Protein AF-A0AAW7V3B0-F1 (afdb_monomer_lite)

Radius of gyration: 16.4 Å; chains: 1; bounding box: 40×28×58 Å

Foldseek 3Di:
DDPPPDVVVVVVVVVLVVVVVVLVVCLVCLVVVHDDDPVCCVVCVVVLVCVVVVPDLVVSLVVLCVSRVVDDSVRSNVSSVSSNVSSVVVVVVVVVVVD

Organism: Escherichia coli (NCBI:txid562)

Secondary structure (DSSP, 8-state):
------HHHHHHHHHHHHHHHHHHHHHHHHHTTPPPPTTTHHHHHHHHHHHHTT--HHHHHHHHHHH-TTS-HHHHHHHHHHHHHHHHHHHHHHHHH--

pLDDT: mean 75.99, std 12.66, range [41.88, 91.0]

Sequence (99 aa):
QNNMLPLSFAEAIDADIQAQQQLDDALDILMNGGALNGTLEPVLAPLFRRVENGVNPSELLGELAELYPQMNTDDLQERLARILFVTNIRGRLHERDNG

Structure (mmCIF, N/CA/C/O backbone):
data_AF-A0AAW7V3B0-F1
#
_entry.id   AF-A0AAW7V3B0-F1
#
loop_
_atom_site.group_PDB
_atom_site.id
_atom_site.type_symbol
_atom_site.label_atom_id
_atom_site.label_alt_id
_atom_site.label_comp_id
_atom_site.label_asym_id
_atom_site.label_entity_id
_atom_site.label_seq_id
_atom_site.pdbx_PDB_ins_code
_atom_site.Cartn_x
_atom_site.Cartn_y
_atom_site.Cartn_z
_atom_site.occupancy
_atom_site.B_iso_or_equiv
_atom_site.auth_seq_id
_atom_site.auth_comp_id
_atom_site.auth_asym_id
_atom_site.auth_atom_id
_atom_site.pdbx_PDB_model_num
ATOM 1 N N . GLN A 1 1 ? -22.544 3.721 37.038 1.00 41.88 1 GLN A N 1
ATOM 2 C CA . GLN A 1 1 ? -22.792 3.172 35.689 1.00 41.88 1 GLN A CA 1
ATOM 3 C C . GLN A 1 1 ? -21.430 2.900 35.069 1.00 41.88 1 GLN A C 1
ATOM 5 O O . GLN A 1 1 ? -20.655 3.833 34.925 1.00 41.88 1 GLN A O 1
ATOM 10 N N . ASN A 1 2 ? -21.085 1.627 34.858 1.00 42.88 2 ASN A N 1
ATOM 11 C CA . ASN A 1 2 ? -19.804 1.221 34.275 1.00 42.88 2 ASN A CA 1
ATOM 12 C C . ASN A 1 2 ? -19.853 1.478 32.764 1.00 42.88 2 ASN A C 1
ATOM 14 O O . ASN A 1 2 ? -20.467 0.702 32.037 1.00 42.88 2 ASN A O 1
ATOM 18 N N . ASN A 1 3 ? -19.234 2.567 32.302 1.00 47.94 3 ASN A N 1
ATOM 19 C CA . ASN A 1 3 ? -18.977 2.807 30.882 1.00 47.94 3 ASN A CA 1
ATOM 20 C C . ASN A 1 3 ? -17.882 1.839 30.407 1.00 47.94 3 ASN A C 1
ATOM 22 O O . ASN A 1 3 ? -16.714 2.200 30.296 1.00 47.94 3 ASN A O 1
ATOM 26 N N . MET A 1 4 ? -18.257 0.584 30.163 1.00 55.03 4 MET A N 1
ATOM 27 C CA . MET A 1 4 ? -17.439 -0.341 29.387 1.00 55.03 4 MET A CA 1
ATOM 28 C C . MET A 1 4 ? -17.518 0.118 27.931 1.00 55.03 4 MET A C 1
ATOM 30 O O . MET A 1 4 ? -18.467 -0.212 27.221 1.00 55.03 4 MET A O 1
ATOM 34 N N . LEU A 1 5 ? -16.555 0.937 27.502 1.00 59.22 5 LEU A N 1
ATOM 35 C CA . LEU A 1 5 ? -16.274 1.082 26.075 1.00 59.22 5 LEU A CA 1
ATOM 36 C C . LEU A 1 5 ? -16.045 -0.339 25.524 1.00 59.22 5 LEU A C 1
ATOM 38 O O . LEU A 1 5 ? -15.311 -1.106 26.155 1.00 59.22 5 LEU A O 1
ATOM 42 N N . PRO A 1 6 ? -16.713 -0.744 24.433 1.00 58.16 6 PRO A N 1
ATOM 43 C CA . PRO A 1 6 ? -16.633 -2.118 23.960 1.00 58.16 6 PRO A CA 1
ATOM 44 C C . PRO A 1 6 ? -15.190 -2.430 23.550 1.00 58.16 6 PRO A C 1
ATOM 46 O O . PRO A 1 6 ? -14.635 -1.740 22.695 1.00 58.16 6 PRO A O 1
ATOM 49 N N . LEU A 1 7 ? -14.593 -3.479 24.135 1.00 56.84 7 LEU A N 1
ATOM 50 C CA . LEU A 1 7 ? -13.250 -3.966 23.774 1.00 56.84 7 LEU A CA 1
ATOM 51 C C . LEU A 1 7 ? -13.092 -4.165 22.255 1.00 56.84 7 LEU A C 1
ATOM 53 O O . LEU A 1 7 ? -12.016 -3.948 21.714 1.00 56.84 7 LEU A O 1
ATOM 57 N N . SER A 1 8 ? -14.184 -4.493 21.560 1.00 56.81 8 SER A N 1
ATOM 58 C CA . SER A 1 8 ? -14.240 -4.668 20.106 1.00 56.81 8 SER A CA 1
ATOM 59 C C . SER A 1 8 ? -13.826 -3.426 19.311 1.00 56.81 8 SER A C 1
ATOM 61 O O . SER A 1 8 ? -13.341 -3.554 18.194 1.00 56.81 8 SER A O 1
ATOM 63 N N . PHE A 1 9 ? -14.011 -2.224 19.864 1.00 58.72 9 PHE A N 1
ATOM 64 C CA . PHE A 1 9 ? -13.600 -0.982 19.207 1.00 58.72 9 PHE A CA 1
ATOM 65 C C . PHE A 1 9 ? -12.100 -0.720 19.386 1.00 58.72 9 PHE A C 1
ATOM 67 O O . PHE A 1 9 ? -11.453 -0.219 18.475 1.00 58.72 9 PHE A O 1
ATOM 74 N N . ALA A 1 10 ? -11.535 -1.107 20.534 1.00 61.59 10 ALA A N 1
ATOM 75 C CA . ALA A 1 10 ? -10.100 -0.989 20.784 1.00 61.59 10 ALA A CA 1
ATOM 76 C C . ALA A 1 10 ? -9.290 -1.967 19.916 1.00 61.59 10 ALA A C 1
ATOM 78 O O . ALA A 1 10 ? -8.268 -1.580 19.366 1.00 61.59 10 ALA A O 1
ATOM 79 N N . GLU A 1 11 ? -9.771 -3.200 19.737 1.00 59.31 11 GLU A N 1
ATOM 80 C CA . GLU A 1 11 ? -9.082 -4.224 18.937 1.00 59.31 11 GLU A CA 1
ATOM 81 C C . GLU A 1 11 ? -9.094 -3.907 17.430 1.00 59.31 11 GLU A C 1
ATOM 83 O O . GLU A 1 11 ? -8.093 -4.095 16.744 1.00 59.31 11 GLU A O 1
ATOM 88 N N . ALA A 1 12 ? -10.201 -3.359 16.916 1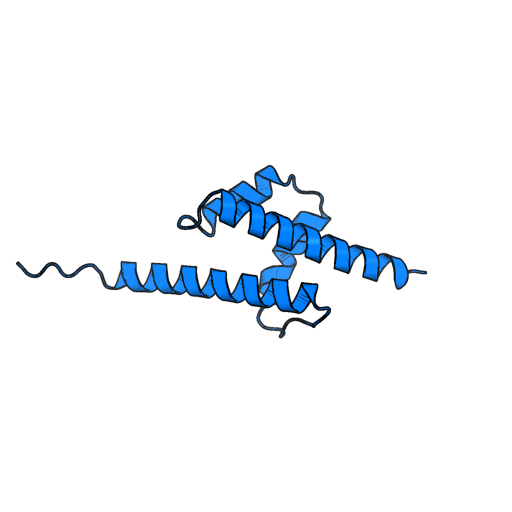.00 62.84 12 ALA A N 1
ATOM 89 C CA . ALA A 1 12 ? -10.307 -2.956 15.513 1.00 62.84 12 ALA A CA 1
ATOM 90 C C . ALA A 1 12 ? -9.386 -1.774 15.165 1.00 62.84 12 ALA A C 1
ATOM 92 O O . ALA A 1 12 ? -8.791 -1.756 14.091 1.00 62.84 12 ALA A O 1
ATOM 93 N N . ILE A 1 13 ? -9.245 -0.810 16.080 1.00 65.44 13 ILE A N 1
ATOM 94 C CA . ILE A 1 13 ? -8.317 0.315 15.913 1.00 65.44 13 ILE A CA 1
ATOM 95 C C . ILE A 1 13 ? -6.867 -0.177 15.953 1.00 65.44 13 ILE A C 1
ATOM 97 O O . ILE A 1 13 ? -6.057 0.254 15.138 1.00 65.44 13 ILE A O 1
ATOM 101 N N . ASP A 1 14 ? -6.539 -1.094 16.865 1.00 69.62 14 ASP A N 1
ATOM 102 C CA . ASP A 1 14 ? -5.182 -1.636 16.980 1.00 69.62 14 ASP A CA 1
ATOM 103 C C . ASP A 1 14 ? -4.781 -2.410 15.715 1.00 69.62 14 ASP A C 1
ATOM 105 O O . ASP A 1 14 ? -3.712 -2.176 15.157 1.00 69.62 14 ASP A O 1
ATOM 109 N N . ALA A 1 15 ? -5.681 -3.244 15.181 1.00 70.12 15 ALA A N 1
ATOM 110 C CA . ALA A 1 15 ? -5.456 -3.970 13.932 1.00 70.12 15 ALA A CA 1
ATOM 111 C C . ALA A 1 15 ? -5.249 -3.037 12.725 1.00 70.12 15 ALA A C 1
ATOM 113 O O . ALA A 1 15 ? -4.391 -3.314 11.884 1.00 70.12 15 ALA A O 1
ATOM 114 N N . ASP A 1 16 ? -5.994 -1.930 12.651 1.00 70.38 16 ASP A N 1
ATOM 115 C CA . ASP A 1 16 ? -5.833 -0.924 11.596 1.00 70.38 16 ASP A CA 1
ATOM 116 C C . ASP A 1 16 ? -4.464 -0.239 11.693 1.00 70.38 16 ASP A C 1
ATOM 118 O O . ASP A 1 16 ? -3.717 -0.202 10.716 1.00 70.38 16 ASP A O 1
ATOM 122 N N . ILE A 1 17 ? -4.071 0.198 12.895 1.00 75.69 17 ILE A N 1
ATOM 123 C CA . ILE A 1 17 ? -2.759 0.811 13.151 1.00 75.69 17 ILE A CA 1
ATOM 124 C C . ILE A 1 17 ? -1.626 -0.168 12.813 1.00 75.69 17 ILE A C 1
ATOM 126 O O . ILE A 1 17 ? -0.657 0.213 12.157 1.00 75.69 17 ILE A O 1
ATOM 130 N N . GLN A 1 18 ? -1.745 -1.440 13.202 1.00 78.31 18 GLN A N 1
ATOM 131 C CA . GLN A 1 18 ? -0.752 -2.463 12.869 1.00 78.31 18 GLN A CA 1
ATOM 132 C C . GLN A 1 18 ? -0.655 -2.693 11.354 1.00 78.31 18 GLN A C 1
ATOM 134 O O . GLN A 1 18 ? 0.449 -2.761 10.813 1.00 78.31 18 GLN A O 1
ATOM 139 N N . ALA A 1 19 ? -1.786 -2.756 10.647 1.00 77.81 19 ALA A N 1
ATOM 140 C CA . ALA A 1 19 ? -1.804 -2.885 9.191 1.00 77.81 19 ALA A CA 1
ATOM 141 C C . ALA A 1 19 ? -1.177 -1.664 8.500 1.00 77.81 19 ALA A C 1
ATOM 143 O O . ALA A 1 19 ? -0.475 -1.811 7.496 1.00 77.81 19 ALA A O 1
ATOM 144 N N . GLN A 1 20 ? -1.390 -0.463 9.047 1.00 77.25 20 GLN A N 1
ATOM 145 C CA . GLN A 1 20 ? -0.744 0.753 8.567 1.00 77.25 20 GLN A CA 1
ATOM 146 C C . GLN A 1 20 ? 0.776 0.695 8.750 1.00 77.25 20 GLN A C 1
ATOM 148 O O . GLN A 1 20 ? 1.493 0.993 7.798 1.00 77.25 20 GLN A O 1
ATOM 153 N N . GLN A 1 21 ? 1.267 0.303 9.929 1.00 82.31 21 GLN A N 1
ATOM 154 C CA . GLN A 1 21 ? 2.707 0.221 10.195 1.00 82.31 21 GLN A CA 1
ATOM 155 C C . GLN A 1 21 ? 3.388 -0.826 9.312 1.00 82.31 21 GLN A C 1
ATOM 157 O O . GLN A 1 21 ? 4.394 -0.533 8.674 1.00 82.31 21 GLN A O 1
ATOM 162 N N . GLN A 1 22 ? 2.789 -2.012 9.180 1.00 81.94 22 GLN A N 1
ATOM 163 C CA . GLN A 1 22 ? 3.331 -3.073 8.330 1.00 81.94 22 GLN A CA 1
ATOM 164 C C . GLN A 1 22 ? 3.425 -2.672 6.854 1.00 81.94 22 GLN A C 1
ATOM 166 O O . GLN A 1 22 ? 4.368 -3.071 6.168 1.00 81.94 22 GLN A O 1
ATOM 171 N N . LEU A 1 23 ? 2.463 -1.889 6.357 1.00 81.88 23 LEU A N 1
ATOM 172 C CA . LEU A 1 23 ? 2.516 -1.348 5.003 1.00 81.88 23 LEU A CA 1
ATOM 173 C C . LEU A 1 23 ? 3.662 -0.338 4.849 1.00 81.88 23 LEU A C 1
ATOM 175 O O . LEU A 1 23 ? 4.387 -0.404 3.857 1.00 81.88 23 LEU A O 1
ATOM 179 N N . ASP A 1 24 ? 3.855 0.564 5.811 1.00 83.88 24 ASP A N 1
ATOM 180 C CA . ASP A 1 24 ? 4.938 1.550 5.743 1.00 83.88 24 ASP A CA 1
ATOM 181 C C . ASP A 1 24 ? 6.323 0.900 5.831 1.00 83.88 24 ASP A C 1
ATOM 183 O O . ASP A 1 24 ? 7.176 1.210 5.000 1.00 83.88 24 ASP A O 1
ATOM 187 N N . ASP A 1 25 ? 6.529 -0.045 6.753 1.00 86.25 25 ASP A N 1
ATOM 188 C CA . 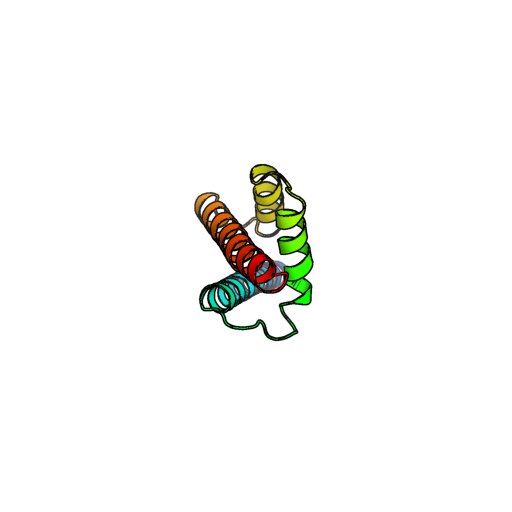ASP A 1 25 ? 7.772 -0.823 6.855 1.00 86.25 25 ASP A CA 1
ATOM 189 C C . ASP A 1 25 ? 8.073 -1.566 5.547 1.00 86.25 25 ASP A C 1
ATOM 191 O O . ASP A 1 25 ? 9.201 -1.575 5.053 1.00 86.25 25 ASP A O 1
ATOM 195 N N . ALA A 1 26 ? 7.049 -2.169 4.937 1.00 84.19 26 ALA A N 1
ATOM 196 C CA . ALA A 1 26 ? 7.195 -2.842 3.657 1.00 84.19 26 ALA A CA 1
ATOM 197 C C . ALA A 1 26 ? 7.612 -1.876 2.540 1.00 84.19 26 ALA A C 1
ATOM 199 O O . ALA A 1 26 ? 8.519 -2.182 1.761 1.00 84.19 26 ALA A O 1
ATOM 200 N N . LEU A 1 27 ? 6.958 -0.716 2.444 1.00 85.12 27 LEU A N 1
ATOM 201 C CA . LEU A 1 27 ? 7.298 0.300 1.452 1.00 85.12 27 LEU A CA 1
ATOM 202 C C . LEU A 1 27 ? 8.723 0.823 1.656 1.00 85.12 27 LEU A C 1
ATOM 204 O O . LEU A 1 27 ? 9.433 0.982 0.665 1.00 85.12 27 LEU A O 1
ATOM 208 N N . ASP A 1 28 ? 9.163 1.023 2.899 1.00 87.38 28 ASP A N 1
ATOM 209 C CA . ASP A 1 28 ? 10.524 1.464 3.214 1.00 87.38 28 ASP A CA 1
ATOM 210 C C . ASP A 1 28 ? 11.576 0.421 2.804 1.00 87.38 28 ASP A C 1
ATOM 212 O O . ASP A 1 28 ? 12.518 0.746 2.075 1.00 87.38 28 ASP A O 1
ATOM 216 N N . ILE A 1 29 ? 11.370 -0.856 3.151 1.00 85.75 29 ILE A N 1
ATOM 217 C CA . ILE A 1 29 ? 12.237 -1.966 2.714 1.00 85.75 29 ILE A CA 1
ATOM 218 C C . ILE A 1 29 ? 12.379 -1.956 1.190 1.00 85.75 29 ILE A C 1
ATOM 220 O O . ILE A 1 29 ? 13.488 -2.035 0.659 1.00 85.75 29 ILE A O 1
ATOM 224 N N . LEU A 1 30 ? 11.260 -1.818 0.481 1.00 82.56 30 LEU A N 1
ATOM 225 C CA . LEU A 1 30 ? 11.219 -1.829 -0.977 1.00 82.56 30 LEU A CA 1
ATOM 226 C C . LEU A 1 30 ? 11.883 -0.600 -1.608 1.00 82.56 30 LEU A C 1
ATOM 228 O O . LEU A 1 30 ? 12.551 -0.732 -2.634 1.00 82.56 30 LEU A O 1
ATOM 232 N N . MET A 1 31 ? 11.731 0.585 -1.014 1.00 82.38 31 MET A N 1
ATOM 233 C CA . MET A 1 31 ? 12.422 1.799 -1.467 1.00 82.38 31 MET A CA 1
ATOM 234 C C . MET A 1 31 ? 13.936 1.695 -1.305 1.00 82.38 31 MET A C 1
ATOM 236 O O . MET A 1 31 ? 14.676 2.168 -2.167 1.00 82.38 31 MET A O 1
ATOM 240 N N . ASN A 1 32 ? 14.394 1.040 -0.239 1.00 83.38 32 ASN A N 1
ATOM 241 C CA . ASN A 1 32 ? 15.809 0.791 0.021 1.00 83.38 32 ASN A CA 1
ATOM 242 C C . ASN A 1 32 ? 16.382 -0.383 -0.805 1.00 83.38 32 ASN A C 1
ATOM 244 O O . ASN A 1 32 ? 17.544 -0.749 -0.634 1.00 83.38 32 ASN A O 1
ATOM 248 N N . GLY A 1 33 ? 15.594 -0.974 -1.713 1.00 72.75 33 GLY A N 1
ATOM 249 C CA . GLY A 1 33 ? 16.017 -2.090 -2.566 1.00 72.75 33 GLY A CA 1
ATOM 250 C C . GLY A 1 33 ? 16.047 -3.448 -1.858 1.00 72.75 33 GLY A C 1
ATOM 251 O O . GLY A 1 33 ? 16.610 -4.405 -2.388 1.00 72.75 33 GLY A O 1
ATOM 252 N N . GLY A 1 34 ? 15.457 -3.541 -0.667 1.00 75.44 34 GLY A N 1
ATOM 253 C CA . GLY A 1 34 ? 15.251 -4.791 0.048 1.00 75.44 34 GLY A CA 1
ATOM 254 C C . GLY A 1 34 ? 14.097 -5.610 -0.534 1.00 75.44 34 GLY A C 1
ATOM 255 O O . GLY A 1 34 ? 13.201 -5.092 -1.201 1.00 75.44 34 GLY A O 1
ATOM 256 N N . ALA A 1 35 ? 14.110 -6.913 -0.262 1.00 73.69 35 ALA A N 1
ATOM 257 C CA . ALA A 1 35 ? 13.008 -7.808 -0.591 1.00 73.69 35 ALA A CA 1
ATOM 258 C C . ALA A 1 35 ? 12.040 -7.906 0.593 1.00 73.69 35 ALA A C 1
ATOM 260 O O . ALA A 1 35 ? 12.464 -7.980 1.749 1.00 73.69 35 ALA A O 1
ATOM 261 N N . LEU A 1 36 ? 10.739 -7.933 0.307 1.00 75.62 36 LEU A N 1
ATOM 262 C CA . LEU A 1 36 ? 9.741 -8.199 1.335 1.00 75.62 36 LEU A CA 1
ATOM 263 C C . LEU A 1 36 ? 9.873 -9.637 1.830 1.00 75.62 36 LEU A C 1
ATOM 265 O O . LEU A 1 36 ? 10.046 -10.565 1.043 1.00 75.62 36 LEU A O 1
ATOM 269 N N . ASN A 1 37 ? 9.705 -9.839 3.136 1.00 65.81 37 ASN A N 1
ATOM 270 C CA . ASN A 1 37 ? 9.434 -11.178 3.645 1.00 65.81 37 ASN A CA 1
ATOM 271 C C . ASN A 1 37 ? 8.107 -11.674 3.044 1.00 65.81 37 ASN A C 1
ATOM 273 O O . ASN A 1 37 ? 7.133 -10.918 2.987 1.00 65.81 37 ASN A O 1
ATOM 277 N N . GLY A 1 38 ? 8.057 -12.948 2.634 1.00 61.81 38 GLY A N 1
ATOM 278 C CA . GLY A 1 38 ? 6.947 -13.563 1.882 1.00 61.81 38 GLY A CA 1
ATOM 279 C C . GLY A 1 38 ? 5.553 -13.506 2.530 1.00 61.81 38 GLY A C 1
ATOM 280 O O . GLY A 1 38 ? 4.585 -13.962 1.934 1.00 61.81 38 GLY A O 1
ATOM 281 N N . THR A 1 39 ? 5.430 -12.932 3.727 1.00 69.25 39 THR A N 1
ATOM 282 C CA . THR A 1 39 ? 4.161 -12.620 4.396 1.00 69.25 39 THR A CA 1
ATOM 283 C C . THR A 1 39 ? 3.489 -11.364 3.829 1.00 69.25 39 THR A C 1
ATOM 285 O O . THR A 1 39 ? 2.272 -11.347 3.682 1.00 69.25 39 THR A O 1
ATOM 288 N N . LEU A 1 40 ? 4.258 -10.318 3.491 1.00 69.44 40 LEU A N 1
ATOM 289 C CA . LEU A 1 40 ? 3.716 -9.024 3.034 1.00 69.44 40 LEU A CA 1
ATOM 290 C C . LEU A 1 40 ? 3.684 -8.904 1.508 1.00 69.44 40 LEU A C 1
ATOM 292 O O . LEU A 1 40 ? 2.856 -8.185 0.956 1.00 69.44 40 LEU A O 1
ATOM 296 N N . GLU A 1 41 ? 4.531 -9.654 0.806 1.00 72.38 41 GLU A N 1
ATOM 297 C CA . GLU A 1 41 ? 4.532 -9.702 -0.657 1.00 72.38 41 GLU A CA 1
ATOM 298 C C . GLU A 1 41 ? 3.164 -10.069 -1.274 1.00 72.38 41 GLU A C 1
ATOM 300 O O . GLU A 1 41 ? 2.684 -9.293 -2.103 1.00 72.38 41 GLU A O 1
ATOM 305 N N . PRO A 1 42 ? 2.470 -11.156 -0.871 1.00 75.81 42 PRO A N 1
ATOM 306 C CA . PRO A 1 42 ? 1.170 -11.502 -1.453 1.00 75.81 42 PRO A CA 1
ATOM 307 C C . PRO A 1 42 ? 0.065 -10.498 -1.102 1.00 75.81 42 PRO A C 1
ATOM 309 O O . PRO A 1 42 ? -0.904 -10.374 -1.849 1.00 75.81 42 PRO A O 1
ATOM 312 N N . VAL A 1 43 ? 0.215 -9.767 0.007 1.00 76.25 43 VAL A N 1
ATOM 313 C CA . VAL A 1 43 ? -0.725 -8.720 0.436 1.00 76.25 43 VAL A CA 1
ATOM 314 C C . VAL A 1 43 ? -0.569 -7.470 -0.431 1.00 76.25 43 VAL A C 1
ATOM 316 O O . VAL A 1 43 ? -1.558 -6.851 -0.819 1.00 76.25 43 VAL A O 1
ATOM 319 N N . LEU A 1 44 ? 0.667 -7.122 -0.794 1.00 77.69 44 LEU A N 1
ATOM 320 C CA . LEU A 1 44 ? 0.975 -5.903 -1.542 1.00 77.69 44 LEU A CA 1
ATOM 321 C C . LEU A 1 44 ? 0.991 -6.100 -3.062 1.00 77.69 44 LEU A C 1
ATOM 323 O O . LEU A 1 44 ? 0.726 -5.158 -3.808 1.00 77.69 44 LEU A O 1
ATOM 327 N N . ALA A 1 45 ? 1.231 -7.320 -3.542 1.00 79.25 45 ALA A N 1
ATOM 328 C CA . ALA A 1 45 ? 1.166 -7.678 -4.957 1.00 79.25 45 ALA A CA 1
ATOM 329 C C . ALA A 1 45 ? -0.115 -7.196 -5.680 1.00 79.25 45 ALA A C 1
ATOM 331 O O . ALA A 1 45 ? 0.007 -6.601 -6.753 1.00 79.25 45 ALA A O 1
ATOM 332 N N . PRO A 1 46 ? -1.345 -7.387 -5.155 1.00 81.00 46 PRO A N 1
ATOM 333 C CA . PRO A 1 46 ? -2.551 -6.884 -5.819 1.00 81.00 46 PRO A CA 1
ATOM 334 C C . PRO A 1 46 ? -2.631 -5.350 -5.866 1.00 81.00 46 PRO A C 1
ATOM 336 O O . PRO A 1 46 ? -3.178 -4.811 -6.827 1.00 81.00 46 PRO A O 1
ATOM 339 N N . LEU A 1 47 ? -2.073 -4.641 -4.877 1.00 79.62 47 LEU A N 1
ATOM 340 C CA . LEU A 1 47 ? -1.975 -3.176 -4.890 1.00 79.62 47 LEU A CA 1
ATOM 341 C C . LEU A 1 47 ? -1.028 -2.701 -5.996 1.00 79.62 47 LEU A C 1
ATOM 343 O O . LEU A 1 47 ? -1.423 -1.876 -6.819 1.00 79.62 47 LEU A O 1
ATOM 347 N N . PHE A 1 48 ? 0.173 -3.278 -6.081 1.00 81.56 48 PHE A N 1
ATOM 348 C CA . PHE A 1 48 ? 1.131 -2.931 -7.134 1.00 81.56 48 PHE A CA 1
ATOM 349 C C . PHE A 1 48 ? 0.590 -3.253 -8.526 1.00 81.56 48 PHE A C 1
ATOM 351 O O . PHE A 1 48 ? 0.646 -2.397 -9.403 1.00 81.56 48 PHE A O 1
ATOM 358 N N . ARG A 1 49 ? -0.070 -4.406 -8.708 1.00 82.50 49 ARG A N 1
ATOM 359 C CA . ARG A 1 49 ? -0.707 -4.730 -9.991 1.00 82.50 49 ARG A CA 1
ATOM 360 C C . ARG A 1 49 ? -1.756 -3.708 -10.402 1.00 82.50 49 ARG A C 1
ATOM 362 O O . ARG A 1 49 ? -1.886 -3.436 -11.588 1.00 82.50 49 ARG A O 1
ATOM 369 N N . ARG A 1 50 ? -2.533 -3.141 -9.477 1.00 82.75 50 ARG A N 1
ATOM 370 C CA . ARG A 1 50 ? -3.512 -2.097 -9.830 1.00 82.75 50 ARG A CA 1
ATOM 371 C C . ARG A 1 50 ? -2.835 -0.829 -10.338 1.00 82.75 50 ARG A C 1
ATOM 373 O O . ARG A 1 50 ? -3.284 -0.265 -11.331 1.00 82.75 50 ARG A O 1
ATOM 380 N N . VAL A 1 51 ? -1.721 -0.442 -9.723 1.00 83.31 51 VAL A N 1
ATOM 381 C CA . VAL A 1 51 ? -0.890 0.663 -10.215 1.00 83.31 51 VAL A CA 1
ATOM 382 C C . VAL A 1 51 ? -0.325 0.348 -11.604 1.00 83.31 51 VAL A C 1
ATOM 384 O O . VAL A 1 51 ? -0.433 1.176 -12.504 1.00 83.31 51 VAL A O 1
ATOM 387 N N . GLU A 1 52 ? 0.213 -0.856 -11.813 1.00 80.56 52 GLU A N 1
ATOM 388 C CA . GLU A 1 52 ? 0.753 -1.298 -13.110 1.00 80.56 52 GLU A CA 1
ATOM 389 C C . GLU A 1 52 ? -0.317 -1.383 -14.209 1.00 80.56 52 GLU A C 1
ATOM 391 O O . GLU A 1 52 ? -0.040 -1.080 -15.366 1.00 80.56 52 GLU A O 1
ATOM 396 N N . ASN A 1 53 ? -1.557 -1.739 -13.857 1.00 83.75 53 ASN A N 1
ATOM 397 C CA . ASN A 1 53 ? -2.701 -1.731 -14.776 1.00 83.75 53 ASN A CA 1
ATOM 398 C C . ASN A 1 53 ? -3.181 -0.310 -15.133 1.00 83.75 53 ASN A C 1
ATOM 400 O O . ASN A 1 53 ? -4.132 -0.166 -15.901 1.00 83.75 53 ASN A O 1
ATOM 404 N N . GLY A 1 54 ? -2.554 0.737 -14.588 1.00 81.50 54 GLY A N 1
ATOM 405 C CA . GLY A 1 54 ? -2.884 2.126 -14.894 1.00 81.50 54 GLY A CA 1
ATOM 406 C C . GLY A 1 54 ? -4.177 2.611 -14.240 1.00 81.50 54 GLY A C 1
ATOM 407 O O . GLY A 1 54 ? -4.828 3.505 -14.780 1.00 81.50 54 GLY A O 1
ATOM 408 N N . VAL A 1 55 ? -4.573 2.032 -13.098 1.00 87.12 55 VAL A N 1
ATOM 409 C CA . VAL A 1 5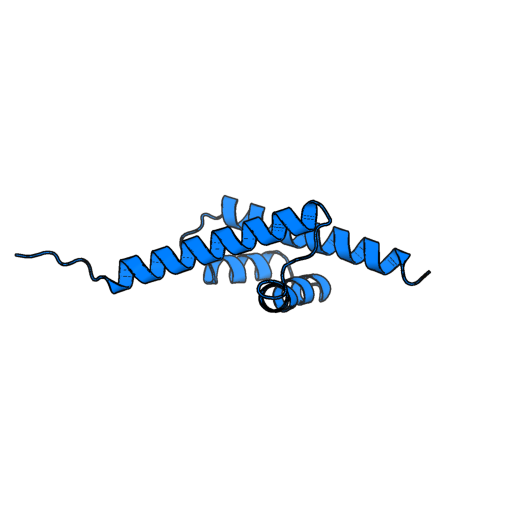5 ? -5.709 2.550 -12.319 1.00 87.12 55 VAL A CA 1
ATOM 410 C C . VAL A 1 55 ? -5.435 4.007 -11.936 1.00 87.12 55 VAL A C 1
ATOM 412 O O . VAL A 1 55 ? -4.325 4.363 -11.535 1.00 87.12 55 VAL A O 1
ATOM 415 N N . ASN A 1 56 ? -6.455 4.858 -12.069 1.00 86.38 56 ASN A N 1
ATOM 416 C CA . ASN A 1 56 ? -6.326 6.282 -11.780 1.00 86.38 56 ASN A CA 1
ATOM 417 C C . ASN A 1 56 ? -5.882 6.511 -10.320 1.00 86.38 56 ASN A C 1
ATOM 419 O O . ASN A 1 56 ? -6.475 5.928 -9.410 1.00 86.38 56 ASN A O 1
ATOM 423 N N . PRO A 1 57 ? -4.916 7.411 -10.057 1.00 83.88 57 PRO A N 1
ATOM 424 C CA . PRO A 1 57 ? -4.452 7.707 -8.700 1.00 83.88 57 PRO A CA 1
ATOM 425 C C . PRO A 1 57 ? -5.570 8.136 -7.743 1.00 83.88 57 PRO A C 1
ATOM 427 O O . PRO A 1 57 ? -5.542 7.785 -6.571 1.00 83.88 57 PRO A O 1
ATOM 430 N N . SER A 1 58 ? -6.578 8.861 -8.237 1.00 86.44 58 SER A N 1
ATOM 431 C CA . SER A 1 58 ? -7.737 9.274 -7.435 1.00 86.44 58 SER A CA 1
ATOM 432 C C . SER A 1 58 ? -8.600 8.095 -6.978 1.00 86.44 58 SER A C 1
ATOM 434 O O . SER A 1 58 ? -9.100 8.118 -5.859 1.00 86.44 58 SER A O 1
ATOM 436 N N . GLU A 1 59 ? -8.734 7.058 -7.807 1.00 88.75 59 GLU A N 1
ATOM 437 C CA . GLU A 1 59 ? -9.469 5.836 -7.452 1.00 88.75 59 GLU A CA 1
ATOM 438 C C . GLU A 1 59 ? -8.693 5.043 -6.395 1.00 88.75 59 GLU A C 1
ATOM 440 O O . GLU A 1 59 ? -9.257 4.624 -5.389 1.00 88.75 59 GLU A O 1
ATOM 445 N N . LEU A 1 60 ? -7.371 4.923 -6.567 1.00 87.94 60 LEU A N 1
ATOM 446 C CA . LEU A 1 60 ? -6.493 4.289 -5.578 1.00 87.94 60 LEU A CA 1
ATOM 447 C C . LEU A 1 60 ? -6.510 5.029 -4.236 1.00 87.94 60 LEU A C 1
ATOM 449 O O . LEU A 1 60 ? -6.457 4.394 -3.186 1.00 87.94 60 LEU A O 1
ATOM 453 N N . LEU A 1 61 ? -6.593 6.362 -4.259 1.00 89.31 61 LEU A N 1
ATOM 454 C CA . LEU A 1 61 ? -6.740 7.167 -3.050 1.00 89.31 61 LEU A CA 1
ATOM 455 C C . LEU A 1 61 ? -8.072 6.881 -2.341 1.00 89.31 61 LEU A C 1
ATOM 457 O O . LEU A 1 61 ? -8.092 6.797 -1.118 1.00 89.31 61 LEU A O 1
ATOM 461 N N . GLY A 1 62 ? -9.160 6.712 -3.100 1.00 88.50 62 GLY A N 1
ATOM 462 C CA . GLY A 1 62 ? -10.464 6.312 -2.569 1.00 88.50 62 GLY A CA 1
ATOM 463 C C . GLY A 1 62 ? -10.408 4.945 -1.890 1.00 88.50 62 GLY A C 1
ATOM 464 O O . GLY A 1 62 ? -10.803 4.826 -0.735 1.00 88.50 62 GLY A O 1
ATOM 465 N N . GLU A 1 63 ? -9.804 3.954 -2.550 1.00 87.12 63 GLU A N 1
ATOM 466 C CA . GLU A 1 63 ? -9.601 2.627 -1.958 1.00 87.12 63 GLU A CA 1
ATOM 467 C C . GLU A 1 63 ? -8.752 2.690 -0.676 1.00 87.12 63 GLU A C 1
ATOM 469 O O . GLU A 1 63 ? -9.058 2.022 0.310 1.00 87.12 63 GLU A O 1
ATOM 474 N N . LEU A 1 64 ? -7.693 3.508 -0.657 1.00 85.50 64 LEU A N 1
ATOM 475 C CA . LEU A 1 64 ? -6.874 3.701 0.543 1.00 85.50 64 LEU A CA 1
ATOM 476 C C . LEU A 1 64 ? -7.666 4.361 1.678 1.00 85.50 64 LEU A C 1
ATOM 478 O O . LEU A 1 64 ? -7.491 3.975 2.830 1.00 85.50 64 LEU A O 1
ATOM 482 N N . ALA A 1 65 ? -8.542 5.318 1.369 1.00 88.19 65 ALA A N 1
ATOM 483 C CA . ALA A 1 65 ? -9.399 5.968 2.358 1.00 88.19 65 ALA A CA 1
ATOM 484 C C . ALA A 1 65 ? -10.444 5.005 2.946 1.00 88.19 65 ALA A C 1
ATOM 486 O O . ALA A 1 65 ? -10.778 5.104 4.125 1.00 88.19 65 ALA A O 1
ATOM 487 N N . GLU A 1 66 ? -10.943 4.058 2.147 1.00 86.94 66 GLU A N 1
ATOM 488 C CA . GLU A 1 66 ? -11.840 2.999 2.623 1.00 86.94 66 GLU A CA 1
ATOM 489 C C . GLU A 1 66 ? -11.113 1.972 3.498 1.00 86.94 66 GLU A C 1
ATOM 491 O O . GLU A 1 66 ? -11.678 1.490 4.480 1.00 86.94 66 GLU A O 1
ATOM 496 N N . LEU A 1 67 ? -9.862 1.648 3.158 1.00 82.00 67 LEU A N 1
ATOM 497 C CA . LEU A 1 67 ? -9.034 0.710 3.915 1.00 82.00 67 LEU A CA 1
ATOM 498 C C . LEU A 1 67 ? -8.498 1.300 5.221 1.00 82.00 67 LEU A C 1
ATOM 500 O O . LEU A 1 67 ? -8.330 0.556 6.178 1.00 82.00 67 LEU A O 1
ATOM 504 N N . TYR A 1 68 ? -8.247 2.610 5.259 1.00 81.81 68 TYR A N 1
ATOM 505 C CA . TYR A 1 68 ? -7.690 3.317 6.412 1.00 81.81 68 TYR A CA 1
ATOM 506 C C . TYR A 1 68 ? -8.552 4.540 6.769 1.00 81.81 68 TYR A C 1
ATOM 508 O O . TYR A 1 68 ? -8.101 5.682 6.648 1.00 81.81 68 TYR A O 1
ATOM 516 N N . PRO A 1 69 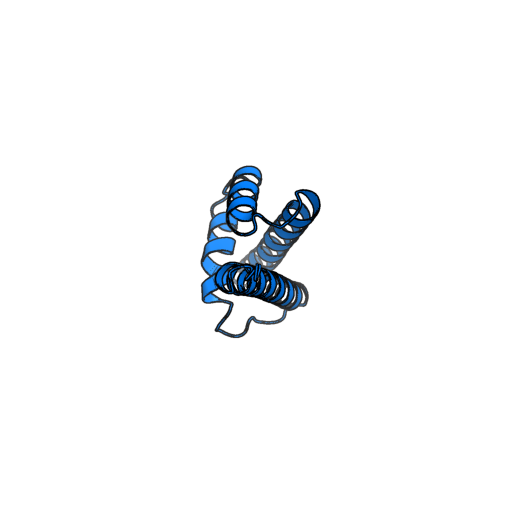? -9.796 4.342 7.246 1.00 79.06 69 PRO A N 1
ATOM 517 C CA . PRO A 1 69 ? -10.756 5.428 7.478 1.00 79.06 69 PRO A CA 1
ATOM 518 C C . PRO A 1 69 ? -10.363 6.377 8.619 1.00 79.06 69 PRO A C 1
ATOM 520 O O . PRO A 1 69 ? -11.023 7.390 8.844 1.00 79.06 69 PRO A O 1
ATOM 523 N N . GLN A 1 70 ? -9.336 6.030 9.395 1.00 79.88 70 GLN A N 1
ATOM 524 C CA . GLN A 1 70 ? -8.789 6.857 10.474 1.00 79.88 70 GLN A CA 1
ATOM 525 C C . GLN A 1 70 ? -7.620 7.745 10.010 1.00 79.88 70 GLN A C 1
ATOM 527 O O . GLN A 1 70 ? -7.161 8.590 10.776 1.00 79.88 70 GLN A O 1
ATOM 532 N N . MET A 1 71 ? -7.127 7.554 8.783 1.00 82.12 71 MET A N 1
ATOM 533 C CA . MET A 1 71 ? -5.979 8.267 8.225 1.00 82.12 71 MET A CA 1
ATOM 534 C C . MET A 1 71 ? -6.433 9.576 7.564 1.00 82.12 71 MET A C 1
ATOM 536 O O . MET A 1 71 ? -7.458 9.616 6.880 1.00 82.12 71 MET A O 1
ATOM 540 N N . ASN A 1 72 ? -5.687 10.665 7.766 1.00 89.12 72 ASN A N 1
ATOM 541 C CA . ASN A 1 72 ? -6.032 11.948 7.152 1.00 89.12 72 ASN A CA 1
ATOM 542 C C . ASN A 1 72 ? -5.688 11.952 5.660 1.00 89.12 72 ASN A C 1
ATOM 544 O O . ASN A 1 72 ? -4.857 11.179 5.185 1.00 89.12 72 ASN A O 1
ATOM 548 N N . THR A 1 73 ? -6.290 12.881 4.921 1.00 87.88 73 THR A N 1
ATOM 549 C CA . THR A 1 73 ? -6.067 13.025 3.478 1.00 87.88 73 THR A CA 1
ATOM 550 C C . THR A 1 73 ? -4.589 13.200 3.116 1.00 87.88 73 THR A C 1
ATOM 552 O O . THR A 1 73 ? -4.142 12.591 2.148 1.00 87.88 73 THR A O 1
ATOM 555 N N . ASP A 1 74 ? -3.828 13.997 3.872 1.00 91.00 74 ASP A N 1
ATOM 556 C CA . ASP A 1 74 ? -2.393 14.210 3.632 1.00 91.00 74 ASP A CA 1
ATOM 557 C C . ASP A 1 74 ? -1.586 12.912 3.775 1.00 91.00 74 ASP A C 1
ATOM 559 O O . ASP A 1 74 ? -0.807 12.558 2.888 1.00 91.00 74 ASP A O 1
ATOM 563 N N . ASP A 1 75 ? -1.836 12.159 4.846 1.00 88.19 75 ASP A N 1
ATOM 564 C CA . ASP A 1 75 ? -1.193 10.873 5.114 1.00 88.19 75 ASP A CA 1
ATOM 565 C C . ASP A 1 75 ? -1.539 9.842 4.014 1.00 88.19 75 ASP A C 1
ATOM 567 O O . ASP A 1 75 ? -0.666 9.139 3.496 1.00 88.19 75 ASP A O 1
ATOM 571 N N . LEU A 1 76 ? -2.806 9.790 3.584 1.00 89.12 76 LEU A N 1
ATOM 572 C CA . LEU A 1 76 ? -3.264 8.925 2.490 1.00 89.12 76 LEU A CA 1
ATOM 573 C C . LEU A 1 76 ? -2.586 9.271 1.155 1.00 89.12 76 LEU A C 1
ATOM 575 O O . LEU A 1 76 ? -2.173 8.373 0.414 1.00 89.12 76 LEU A O 1
ATOM 579 N N . GLN A 1 77 ? -2.452 10.564 0.843 1.00 90.56 77 GLN A N 1
ATOM 580 C CA . GLN A 1 77 ? -1.767 11.033 -0.363 1.00 90.56 77 GLN A CA 1
ATOM 581 C C . GLN A 1 77 ? -0.280 10.688 -0.340 1.00 90.56 77 GLN A C 1
ATOM 583 O O . GLN A 1 77 ? 0.257 10.226 -1.351 1.00 90.56 77 GLN A O 1
ATOM 588 N N . GLU A 1 78 ? 0.379 10.874 0.804 1.00 90.75 78 GLU A N 1
ATOM 589 C CA . GLU A 1 78 ? 1.777 10.494 0.973 1.00 90.75 78 GLU A CA 1
ATOM 590 C C . GLU A 1 78 ? 1.951 8.992 0.738 1.00 90.75 78 GLU A C 1
ATOM 592 O O . GLU A 1 78 ? 2.788 8.574 -0.065 1.00 90.75 78 GLU A O 1
ATOM 597 N N . ARG A 1 79 ? 1.107 8.167 1.359 1.00 86.50 79 ARG A N 1
ATOM 598 C CA . ARG A 1 79 ? 1.147 6.713 1.199 1.00 86.50 79 ARG A CA 1
ATOM 599 C C . ARG A 1 79 ? 0.918 6.277 -0.246 1.00 86.50 79 ARG A C 1
ATOM 601 O O . ARG A 1 79 ? 1.653 5.426 -0.751 1.00 86.50 79 ARG A O 1
ATOM 608 N N . LEU A 1 80 ? -0.032 6.896 -0.946 1.00 89.38 80 LEU A N 1
ATOM 609 C CA . LEU A 1 80 ? -0.226 6.660 -2.375 1.00 89.38 80 LEU A CA 1
ATOM 610 C C . LEU A 1 80 ? 1.040 7.007 -3.170 1.00 89.38 80 LEU A C 1
ATOM 612 O O . LEU A 1 80 ? 1.490 6.202 -3.984 1.00 89.38 80 LEU A O 1
ATOM 616 N N . ALA A 1 81 ? 1.653 8.165 -2.914 1.00 90.31 81 ALA A N 1
ATOM 617 C CA . ALA A 1 81 ? 2.884 8.573 -3.587 1.00 90.31 81 ALA A CA 1
ATOM 618 C C . ALA A 1 81 ? 4.025 7.568 -3.353 1.00 90.31 81 ALA A C 1
ATOM 620 O O . ALA A 1 81 ? 4.730 7.211 -4.300 1.00 90.31 81 ALA A O 1
ATOM 621 N N . ARG A 1 82 ? 4.160 7.043 -2.128 1.00 88.31 82 ARG A N 1
ATOM 622 C CA . ARG A 1 82 ? 5.132 5.994 -1.782 1.00 88.31 82 ARG A CA 1
ATOM 623 C C . ARG A 1 82 ? 4.890 4.703 -2.576 1.00 88.31 82 ARG A C 1
ATOM 625 O O . ARG A 1 82 ? 5.832 4.148 -3.142 1.00 88.31 82 ARG A O 1
ATOM 632 N N . ILE A 1 83 ? 3.637 4.253 -2.687 1.00 86.44 83 ILE A N 1
ATOM 633 C CA . ILE A 1 83 ? 3.253 3.063 -3.469 1.00 86.44 83 ILE A CA 1
ATOM 634 C C . ILE A 1 83 ? 3.569 3.258 -4.960 1.00 86.44 83 ILE A C 1
ATOM 636 O O . ILE A 1 83 ? 4.191 2.392 -5.589 1.00 86.44 83 ILE A O 1
ATOM 640 N N . LEU A 1 84 ? 3.181 4.402 -5.531 1.00 86.19 84 LEU A N 1
ATOM 641 C CA . LEU A 1 84 ? 3.463 4.743 -6.928 1.00 86.19 84 LEU A CA 1
ATOM 642 C C . LEU A 1 84 ? 4.973 4.786 -7.188 1.00 86.19 84 LEU A C 1
ATOM 644 O O . LEU A 1 84 ? 5.445 4.270 -8.202 1.00 86.19 84 LEU A O 1
ATOM 648 N N . PHE A 1 85 ? 5.742 5.359 -6.265 1.00 86.81 85 PHE A N 1
ATOM 649 C CA . PHE A 1 85 ? 7.194 5.452 -6.362 1.00 86.81 85 PHE A CA 1
ATOM 650 C C . PHE A 1 85 ? 7.867 4.075 -6.347 1.00 86.81 85 PHE A C 1
ATOM 652 O O . PHE A 1 85 ? 8.661 3.773 -7.238 1.00 86.81 85 PHE A O 1
ATOM 659 N N . VAL A 1 86 ? 7.499 3.206 -5.403 1.00 83.88 86 VAL A N 1
ATOM 660 C CA . VAL A 1 86 ? 8.001 1.824 -5.327 1.00 83.88 86 VAL A CA 1
ATOM 661 C C . VAL A 1 86 ? 7.671 1.034 -6.597 1.00 83.88 86 VAL A C 1
ATOM 663 O O . VAL A 1 86 ? 8.516 0.289 -7.100 1.00 83.88 86 VAL A O 1
ATOM 666 N N . THR A 1 87 ? 6.465 1.212 -7.140 1.00 81.88 87 THR A N 1
ATOM 667 C CA . THR A 1 87 ? 6.054 0.565 -8.396 1.00 81.88 87 THR A CA 1
ATOM 668 C C . THR A 1 87 ? 6.896 1.067 -9.571 1.00 81.88 87 THR A C 1
ATOM 670 O O . THR A 1 87 ? 7.386 0.269 -10.363 1.00 81.88 87 THR A O 1
ATOM 673 N N . ASN A 1 88 ? 7.170 2.374 -9.642 1.00 80.12 88 ASN A N 1
ATOM 674 C CA . ASN A 1 88 ? 8.063 2.960 -10.647 1.00 80.12 88 ASN A CA 1
ATOM 675 C C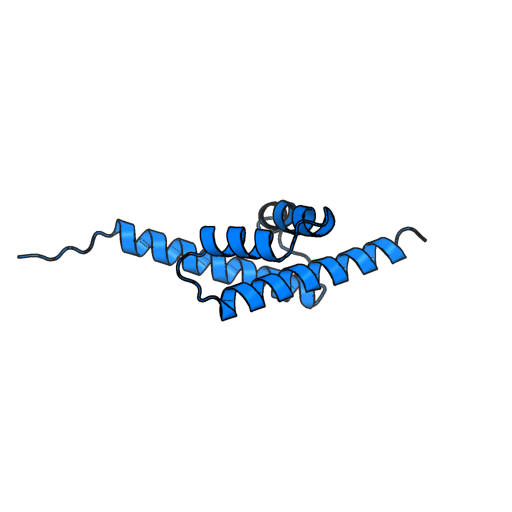 . ASN A 1 88 ? 9.526 2.496 -10.509 1.00 80.12 88 ASN A C 1
ATOM 677 O O . ASN A 1 88 ? 10.235 2.388 -11.511 1.00 80.12 88 ASN A O 1
ATOM 681 N N . ILE A 1 89 ? 10.020 2.250 -9.290 1.00 79.62 89 ILE A N 1
ATOM 682 C CA . ILE A 1 89 ? 11.364 1.684 -9.078 1.00 79.62 89 ILE A CA 1
ATOM 683 C C . ILE A 1 89 ? 11.423 0.255 -9.623 1.00 79.62 89 ILE A C 1
ATOM 685 O O . ILE A 1 89 ? 12.335 -0.068 -10.383 1.00 79.62 89 ILE A O 1
ATOM 689 N N . ARG A 1 90 ? 10.445 -0.587 -9.271 1.00 71.88 90 ARG A N 1
ATOM 690 C CA . ARG A 1 90 ? 10.405 -1.986 -9.715 1.00 71.88 90 ARG A CA 1
ATOM 691 C C . ARG A 1 90 ? 10.134 -2.139 -11.209 1.00 71.88 90 ARG A C 1
ATOM 693 O O . ARG A 1 90 ? 10.803 -2.947 -11.847 1.00 71.88 90 ARG A O 1
ATOM 700 N N . GLY A 1 91 ? 9.261 -1.310 -11.781 1.00 66.75 91 GLY A N 1
ATOM 701 C CA . GLY A 1 91 ? 9.019 -1.264 -13.225 1.00 66.75 91 GLY A CA 1
ATOM 702 C C . GLY A 1 91 ? 10.301 -0.986 -14.014 1.00 66.75 91 GLY A C 1
ATOM 703 O O . GLY A 1 91 ? 10.638 -1.737 -14.924 1.00 66.75 91 GLY A O 1
ATOM 704 N N . ARG A 1 92 ? 11.102 -0.001 -13.578 1.00 62.88 92 ARG A N 1
ATOM 705 C CA . ARG A 1 92 ? 12.409 0.300 -14.193 1.00 62.88 92 ARG A CA 1
ATOM 706 C C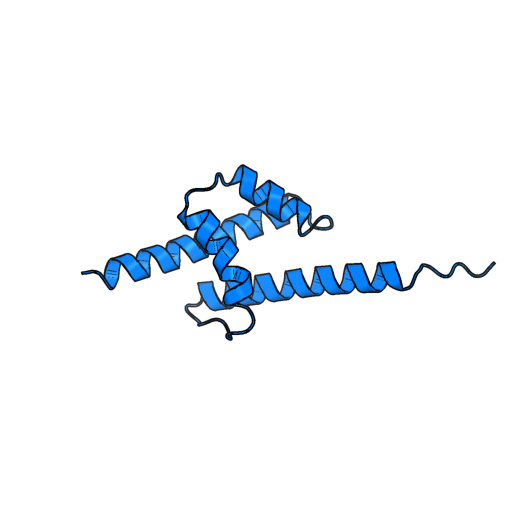 . ARG A 1 92 ? 13.442 -0.814 -14.026 1.00 62.88 92 ARG A C 1
ATOM 708 O O . ARG A 1 92 ? 14.370 -0.902 -14.827 1.00 62.88 92 ARG A O 1
ATOM 715 N N . LEU A 1 93 ? 13.320 -1.648 -12.993 1.00 58.94 93 LEU A N 1
ATOM 716 C CA . LEU A 1 93 ? 14.174 -2.823 -12.820 1.00 58.94 93 LEU A CA 1
ATOM 717 C C . LEU A 1 93 ? 13.825 -3.907 -13.853 1.00 58.94 93 LEU A C 1
ATOM 719 O O . LEU A 1 93 ? 14.722 -4.454 -14.489 1.00 58.94 93 LEU A O 1
ATOM 723 N N . HIS A 1 94 ? 12.530 -4.159 -14.074 1.00 57.69 94 HIS A N 1
ATOM 724 C CA . HIS A 1 94 ? 12.046 -5.128 -15.066 1.00 57.69 94 HIS A CA 1
ATOM 725 C C . HIS A 1 94 ? 12.396 -4.729 -16.509 1.00 57.69 94 HIS A C 1
ATOM 727 O O . HIS A 1 94 ? 12.676 -5.600 -17.333 1.00 57.69 94 HIS A O 1
ATOM 733 N N . GLU A 1 95 ? 12.447 -3.428 -16.815 1.00 57.41 95 GLU A N 1
ATOM 734 C CA . GLU A 1 95 ? 12.890 -2.924 -18.125 1.00 57.41 95 GLU A CA 1
ATOM 735 C C . GLU A 1 95 ? 14.377 -3.202 -18.415 1.00 57.41 95 GLU A C 1
ATOM 737 O O . GLU A 1 95 ? 14.770 -3.252 -19.577 1.00 57.41 95 GLU A O 1
ATOM 742 N N . ARG A 1 96 ? 15.219 -3.395 -17.387 1.00 54.69 96 ARG A N 1
ATOM 743 C CA . ARG A 1 96 ? 16.660 -3.674 -17.553 1.00 54.69 96 ARG A CA 1
ATOM 744 C C . ARG A 1 96 ? 17.003 -5.162 -17.601 1.00 54.69 96 ARG A C 1
ATOM 746 O O . ARG A 1 96 ? 18.086 -5.493 -18.068 1.00 54.69 96 ARG A O 1
ATOM 753 N N . ASP A 1 97 ? 16.119 -6.019 -17.101 1.00 48.84 97 ASP A N 1
ATOM 754 C CA . ASP A 1 97 ? 16.273 -7.481 -17.120 1.00 48.84 97 ASP A CA 1
ATOM 755 C C . ASP A 1 97 ? 15.767 -8.102 -18.441 1.00 48.84 97 ASP A C 1
ATOM 757 O O . ASP A 1 97 ? 16.246 -9.146 -18.866 1.00 48.84 97 ASP A O 1
ATOM 761 N N . ASN A 1 98 ? 14.866 -7.413 -19.154 1.00 49.75 98 ASN A N 1
ATOM 762 C CA . ASN A 1 98 ? 14.357 -7.814 -20.476 1.00 49.75 98 ASN A CA 1
ATOM 763 C C . ASN A 1 98 ? 15.154 -7.213 -21.661 1.00 49.75 98 ASN A C 1
ATOM 765 O O . ASN A 1 98 ? 14.565 -6.912 -22.702 1.00 49.75 98 ASN A O 1
ATOM 769 N N . GLY A 1 99 ? 16.466 -6.994 -21.500 1.00 42.44 99 GLY A N 1
ATOM 770 C CA . GLY A 1 99 ? 17.354 -6.377 -22.501 1.00 42.44 99 GLY A CA 1
ATOM 771 C C . GLY A 1 99 ? 18.424 -7.311 -23.045 1.00 42.44 99 GLY A C 1
ATOM 772 O O . GLY A 1 99 ? 19.113 -7.947 -22.219 1.00 42.44 99 GLY A O 1
#